Protein AF-A0A8J7N4J9-F1 (afdb_monomer_lite)

Foldseek 3Di:
DQPPDPCSVVQDPPKDWDWDAPDPDPVPDDPPRIDTPDIDDPVVVVVD

pLDDT: mean 90.57, std 9.15, range [52.69, 97.88]

Radius of gyration: 12.88 Å; chains: 1; bounding box: 28×20×37 Å

Secondary structure (DSSP, 8-state):
---S-TTTTT--TT-EEEEE---SSGGG--TT-PEEEEEE-GGGGS--

Structure (mmCIF, N/CA/C/O backbone):
data_AF-A0A8J7N4J9-F1
#
_entry.id   AF-A0A8J7N4J9-F1
#
loop_
_atom_site.group_PDB
_atom_site.id
_atom_site.type_symbol
_atom_site.label_atom_id
_atom_site.label_alt_id
_atom_site.label_comp_id
_atom_site.label_asym_id
_atom_site.label_entity_id
_atom_site.label_seq_id
_atom_site.pdbx_PDB_ins_code
_atom_site.Cartn_x
_atom_site.Cartn_y
_atom_site.Cartn_z
_atom_site.occupancy
_atom_site.B_iso_or_equiv
_atom_site.auth_seq_id
_atom_site.auth_comp_id
_atom_site.auth_asym_id
_atom_site.auth_atom_id
_atom_site.pdbx_PDB_model_num
ATOM 1 N N . ARG A 1 1 ? -1.259 -11.418 0.613 1.00 68.69 1 ARG A N 1
ATOM 2 C CA . ARG A 1 1 ? -0.066 -11.726 -0.217 1.00 68.69 1 ARG A CA 1
ATOM 3 C C . ARG A 1 1 ? 0.218 -10.491 -1.058 1.00 68.69 1 ARG A C 1
ATOM 5 O O . ARG A 1 1 ? -0.744 -9.945 -1.582 1.00 68.69 1 ARG A O 1
ATOM 12 N N . ALA A 1 2 ? 1.467 -10.030 -1.117 1.00 72.88 2 ALA A N 1
ATOM 13 C CA . ALA A 1 2 ? 1.840 -8.922 -1.995 1.00 72.88 2 ALA A CA 1
ATOM 14 C C . ALA A 1 2 ? 1.649 -9.329 -3.473 1.00 72.88 2 ALA A C 1
ATOM 16 O O . ALA A 1 2 ? 1.835 -10.514 -3.780 1.00 72.88 2 ALA A O 1
ATOM 17 N N . PRO A 1 3 ? 1.230 -8.410 -4.360 1.00 80.56 3 PRO A N 1
ATOM 18 C CA . PRO A 1 3 ? 1.141 -8.681 -5.786 1.00 80.56 3 PRO A CA 1
ATOM 19 C C . PRO A 1 3 ? 2.530 -9.024 -6.324 1.00 80.56 3 PRO A C 1
ATOM 21 O O . PRO A 1 3 ? 3.541 -8.509 -5.846 1.00 80.56 3 PRO A O 1
ATOM 24 N N . ASP A 1 4 ? 2.571 -9.918 -7.307 1.00 82.00 4 ASP A N 1
ATOM 25 C CA . ASP A 1 4 ? 3.812 -10.316 -7.973 1.00 82.00 4 ASP A CA 1
ATOM 26 C C . ASP A 1 4 ? 4.199 -9.245 -9.002 1.00 82.00 4 ASP A C 1
ATOM 28 O O . ASP A 1 4 ? 4.033 -9.418 -10.207 1.00 82.00 4 ASP A O 1
ATOM 32 N N . HIS A 1 5 ? 4.603 -8.076 -8.498 1.00 84.44 5 HIS A N 1
ATOM 33 C CA . HIS A 1 5 ? 5.007 -6.930 -9.303 1.00 84.44 5 HIS A CA 1
ATOM 34 C C . HIS A 1 5 ? 6.366 -6.411 -8.802 1.00 84.44 5 HIS A C 1
ATOM 36 O O . HIS A 1 5 ? 6.468 -6.030 -7.634 1.00 84.44 5 HIS A O 1
ATOM 42 N N . PRO A 1 6 ? 7.408 -6.336 -9.654 1.00 86.62 6 PRO A N 1
ATOM 43 C CA . PRO A 1 6 ? 8.777 -6.018 -9.227 1.00 86.62 6 PRO A CA 1
ATOM 44 C C . PRO A 1 6 ? 8.905 -4.642 -8.557 1.00 86.62 6 PRO A C 1
ATOM 46 O O . PRO A 1 6 ? 9.732 -4.458 -7.669 1.00 86.62 6 PRO A O 1
ATOM 49 N N . ASP A 1 7 ? 8.065 -3.679 -8.947 1.00 90.19 7 ASP A N 1
ATOM 50 C CA . ASP A 1 7 ? 8.031 -2.350 -8.324 1.00 90.19 7 ASP A CA 1
ATOM 51 C C . ASP A 1 7 ? 7.172 -2.244 -7.053 1.00 90.19 7 ASP A C 1
ATOM 53 O O . ASP 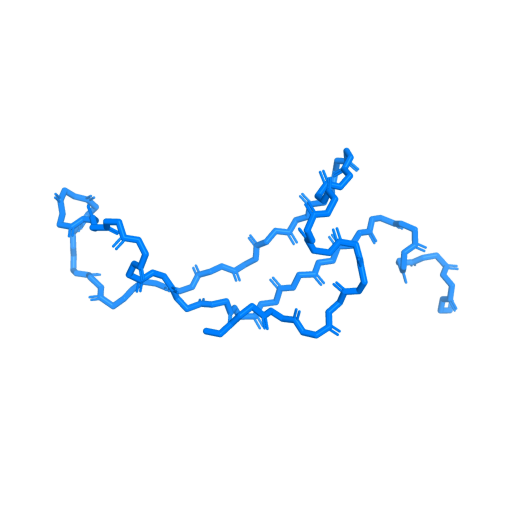A 1 7 ? 7.139 -1.165 -6.463 1.00 90.19 7 ASP A O 1
ATOM 57 N N . PHE A 1 8 ? 6.475 -3.299 -6.610 1.00 92.75 8 PHE A N 1
ATOM 58 C CA . PHE A 1 8 ? 5.578 -3.202 -5.450 1.00 92.75 8 PHE A CA 1
ATOM 59 C C . PHE A 1 8 ? 6.329 -2.795 -4.177 1.00 92.75 8 PHE A C 1
ATOM 61 O O . PHE A 1 8 ? 5.888 -1.899 -3.459 1.00 92.75 8 PHE A O 1
ATOM 68 N N . ASP A 1 9 ? 7.512 -3.373 -3.957 1.00 91.31 9 ASP A N 1
ATOM 69 C CA . ASP A 1 9 ? 8.360 -3.050 -2.804 1.00 91.31 9 ASP A CA 1
ATOM 70 C C . ASP A 1 9 ? 8.987 -1.650 -2.907 1.00 91.31 9 ASP A C 1
ATOM 72 O O . ASP A 1 9 ? 9.231 -0.995 -1.894 1.00 91.31 9 ASP A O 1
ATOM 76 N N . ARG A 1 10 ? 9.253 -1.170 -4.132 1.00 92.00 10 ARG A N 1
ATOM 77 C CA . ARG A 1 10 ? 9.824 0.168 -4.363 1.00 92.00 10 ARG A CA 1
ATOM 78 C C . ARG A 1 10 ? 8.770 1.268 -4.276 1.00 92.00 10 ARG A C 1
ATOM 80 O O . ARG A 1 10 ? 9.116 2.399 -3.949 1.00 92.00 10 ARG A O 1
ATOM 87 N N . TYR A 1 11 ? 7.528 0.939 -4.627 1.00 93.94 11 TYR A N 1
ATOM 88 C CA . TYR A 1 11 ? 6.361 1.814 -4.625 1.00 93.94 11 TYR A CA 1
ATOM 89 C C . TYR A 1 11 ? 6.666 3.211 -5.216 1.00 93.94 11 TYR A C 1
ATOM 91 O O . TYR A 1 11 ? 6.700 4.211 -4.493 1.00 93.94 11 TYR A O 1
ATOM 99 N N . PRO A 1 12 ? 6.979 3.301 -6.527 1.00 94.00 12 PRO A N 1
ATOM 100 C CA . PRO A 1 12 ? 7.420 4.548 -7.147 1.00 94.00 12 PRO A CA 1
ATOM 101 C C . PRO A 1 12 ? 6.342 5.636 -7.094 1.00 94.00 12 PRO A C 1
ATOM 103 O O . PRO A 1 12 ? 5.167 5.385 -6.824 1.00 94.00 12 PRO A O 1
ATOM 106 N N . THR A 1 13 ? 6.734 6.875 -7.391 1.00 94.56 13 THR A N 1
ATOM 107 C CA . THR A 1 13 ? 5.781 7.986 -7.465 1.00 94.56 13 THR A CA 1
ATOM 108 C C . THR A 1 13 ? 4.646 7.670 -8.436 1.00 94.56 13 THR A C 1
ATOM 110 O O . THR A 1 13 ? 4.868 7.104 -9.508 1.00 94.56 13 THR A O 1
ATOM 113 N N . LEU A 1 14 ? 3.427 8.054 -8.039 1.00 95.31 14 LEU A N 1
ATOM 114 C CA . LEU A 1 14 ? 2.179 7.791 -8.767 1.00 95.31 14 LEU A CA 1
ATOM 115 C C . LEU A 1 14 ? 1.806 6.301 -8.905 1.00 95.31 14 LEU A C 1
ATOM 117 O O . LEU A 1 14 ? 0.884 5.978 -9.653 1.00 95.31 14 LEU A O 1
ATOM 121 N N . ALA A 1 15 ? 2.468 5.393 -8.183 1.00 95.44 15 ALA A N 1
ATOM 122 C CA . ALA A 1 15 ? 1.980 4.027 -8.044 1.00 95.44 15 ALA A CA 1
ATOM 123 C C . ALA A 1 15 ? 0.613 4.013 -7.343 1.00 95.44 15 ALA A C 1
ATOM 125 O O . ALA A 1 15 ? 0.401 4.711 -6.347 1.00 95.44 15 ALA A O 1
ATOM 126 N N . THR A 1 16 ? -0.309 3.208 -7.866 1.00 95.44 16 THR A N 1
ATOM 127 C CA . THR A 1 16 ? -1.678 3.089 -7.357 1.00 95.44 16 THR A CA 1
ATOM 128 C C . THR A 1 16 ? -1.932 1.657 -6.901 1.00 95.44 16 THR A C 1
ATOM 130 O O . THR A 1 16 ? -1.739 0.720 -7.672 1.00 95.44 16 THR A O 1
ATOM 133 N N . LEU A 1 17 ? -2.371 1.499 -5.649 1.00 95.56 17 LEU A N 1
ATOM 134 C CA . LEU A 1 17 ? -2.802 0.233 -5.053 1.00 95.56 17 LEU A CA 1
ATOM 135 C C . LEU A 1 17 ? -4.320 0.249 -4.889 1.00 95.56 17 LEU A C 1
ATOM 137 O O . LEU A 1 17 ? -4.865 1.164 -4.272 1.00 95.56 17 LEU A O 1
ATOM 141 N N . ILE A 1 18 ? -4.978 -0.799 -5.374 1.00 95.25 18 ILE A N 1
ATOM 142 C CA . ILE A 1 18 ? -6.360 -1.117 -5.025 1.00 95.25 18 ILE A CA 1
ATOM 143 C C . ILE A 1 18 ? -6.318 -2.219 -3.966 1.00 95.25 18 ILE A C 1
ATOM 145 O O . ILE A 1 18 ? -5.758 -3.295 -4.194 1.00 95.25 18 ILE A O 1
ATOM 149 N N . ALA A 1 19 ? -6.892 -1.945 -2.796 1.00 95.69 19 ALA A N 1
ATOM 150 C CA . ALA A 1 19 ? -6.964 -2.888 -1.689 1.00 95.69 19 ALA A CA 1
ATOM 151 C C . ALA A 1 19 ? -8.397 -3.001 -1.168 1.00 95.69 19 ALA A C 1
ATOM 153 O O . ALA A 1 19 ? -9.060 -1.989 -0.947 1.00 95.69 19 ALA A O 1
ATOM 154 N N . ASP A 1 20 ? -8.825 -4.237 -0.936 1.00 96.69 20 ASP A N 1
ATOM 155 C CA . ASP A 1 20 ? -10.090 -4.557 -0.286 1.00 96.69 20 ASP A CA 1
ATOM 156 C C . ASP A 1 20 ? -9.859 -4.807 1.203 1.00 96.69 20 ASP A C 1
ATOM 158 O O . ASP A 1 20 ? -8.892 -5.471 1.594 1.00 96.69 20 ASP A O 1
ATOM 162 N N . PHE A 1 21 ? -10.791 -4.334 2.024 1.00 97.06 21 PHE A N 1
ATOM 163 C CA . PHE A 1 21 ? -10.849 -4.606 3.455 1.00 97.06 21 PHE A CA 1
ATOM 164 C C . PHE A 1 21 ? -12.220 -5.190 3.778 1.00 97.06 21 PHE A C 1
ATOM 166 O O . PHE A 1 21 ? -13.239 -4.604 3.421 1.00 97.06 21 PHE A O 1
ATOM 173 N N . ASP A 1 22 ? -12.238 -6.343 4.441 1.00 96.50 22 ASP A N 1
ATOM 174 C CA . ASP A 1 22 ? -13.467 -6.995 4.900 1.00 96.50 22 ASP A CA 1
ATOM 175 C C . ASP A 1 22 ? -13.904 -6.374 6.235 1.00 96.50 22 ASP A C 1
ATOM 177 O O . ASP A 1 22 ? -13.676 -6.931 7.309 1.00 96.50 22 ASP A O 1
ATOM 181 N N . ILE A 1 23 ? -14.397 -5.133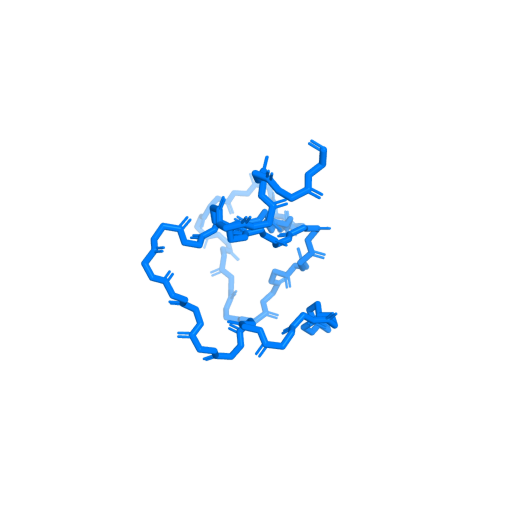 6.163 1.00 97.25 23 ILE A N 1
ATOM 182 C CA . ILE A 1 23 ? -14.815 -4.32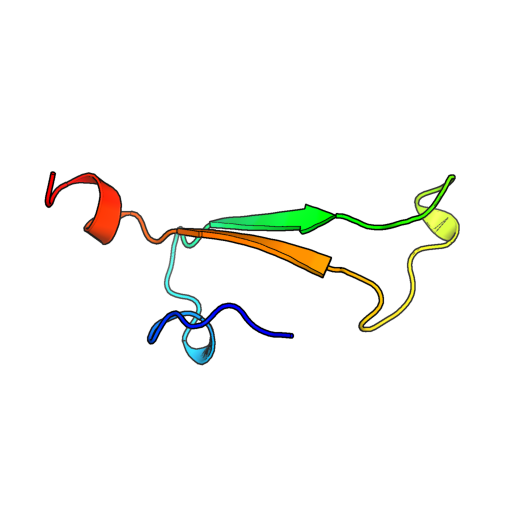3 7.311 1.00 97.25 23 ILE A CA 1
ATOM 183 C C . ILE A 1 23 ? -16.115 -3.579 6.995 1.00 97.25 23 ILE A C 1
ATOM 185 O O . ILE A 1 23 ? -16.293 -3.060 5.895 1.00 97.25 23 ILE A O 1
ATOM 189 N N . ASP A 1 24 ? -16.989 -3.467 7.992 1.00 96.81 24 ASP A N 1
ATOM 190 C CA . ASP A 1 24 ? -18.249 -2.716 7.881 1.00 96.81 24 ASP A CA 1
ATOM 191 C C . ASP A 1 24 ? -18.090 -1.226 8.241 1.00 96.81 24 ASP A C 1
ATOM 193 O O . ASP A 1 24 ? -18.960 -0.406 7.944 1.00 96.81 24 ASP A O 1
ATOM 197 N N . ASP A 1 25 ? -16.983 -0.872 8.902 1.00 97.06 25 ASP A N 1
ATOM 198 C CA . ASP A 1 25 ? -16.673 0.476 9.377 1.00 97.06 25 ASP A CA 1
ATOM 199 C C . ASP A 1 25 ? -15.170 0.769 9.279 1.00 97.06 25 ASP A C 1
ATOM 201 O O . ASP A 1 25 ? -14.328 -0.075 9.588 1.00 97.06 25 ASP A O 1
ATOM 205 N N . TRP A 1 26 ? -14.821 2.003 8.911 1.00 96.62 26 TRP A N 1
ATOM 206 C CA . TRP A 1 26 ? -13.426 2.431 8.776 1.00 96.62 26 TRP A CA 1
ATOM 207 C C . TRP A 1 26 ? -12.675 2.491 10.112 1.00 96.62 26 TRP A C 1
ATOM 209 O O . TRP A 1 26 ? -11.452 2.353 10.127 1.00 96.62 26 TRP A O 1
ATOM 219 N N . GLY A 1 27 ? -13.375 2.656 11.236 1.00 97.88 27 GLY A N 1
ATOM 220 C CA . GLY A 1 27 ? -12.789 2.575 12.573 1.00 97.88 27 GLY A CA 1
ATOM 221 C C . GLY A 1 27 ? -12.328 1.166 12.959 1.00 97.88 27 GLY A C 1
ATOM 222 O O . GLY A 1 27 ? -11.492 1.031 13.851 1.00 97.88 27 GLY A O 1
ATOM 223 N N . ALA A 1 28 ? -12.810 0.125 12.272 1.00 97.56 28 ALA A N 1
ATOM 224 C CA . ALA A 1 28 ? -12.390 -1.263 12.475 1.00 97.56 28 ALA A CA 1
ATOM 225 C C . ALA A 1 28 ? -11.109 -1.640 11.703 1.00 97.56 28 ALA A C 1
ATOM 227 O O . ALA A 1 28 ? -10.647 -2.780 11.791 1.00 97.56 28 ALA A O 1
ATOM 228 N N . LEU A 1 29 ? -10.526 -0.708 10.942 1.00 97.25 29 LEU A N 1
ATOM 229 C CA . LEU A 1 29 ? -9.348 -0.966 10.120 1.00 97.25 29 LEU A CA 1
ATOM 230 C C . LEU A 1 29 ? -8.142 -1.392 10.978 1.00 97.25 29 LEU A C 1
ATOM 232 O O . LEU A 1 29 ? -7.667 -0.647 11.835 1.00 97.25 29 LEU A O 1
ATOM 236 N N . ALA A 1 30 ? -7.610 -2.586 10.705 1.00 96.06 30 ALA A N 1
ATOM 237 C CA . ALA A 1 30 ? -6.470 -3.157 11.420 1.00 96.06 30 ALA A CA 1
ATOM 238 C C . ALA A 1 30 ? -5.211 -3.251 10.544 1.00 96.06 30 ALA A C 1
ATOM 240 O O . ALA A 1 30 ? -5.276 -3.356 9.315 1.00 96.06 30 ALA A O 1
ATOM 241 N N . TRP A 1 31 ? -4.042 -3.278 11.185 1.00 95.31 31 TRP A N 1
ATOM 242 C CA . TRP A 1 31 ? -2.767 -3.489 10.499 1.00 95.31 31 TRP A CA 1
ATOM 243 C C . TRP A 1 31 ? -2.752 -4.808 9.722 1.00 95.31 31 TRP A C 1
ATOM 245 O O . TRP A 1 31 ? -3.206 -5.834 10.221 1.00 95.31 31 TRP A O 1
ATOM 255 N N . ALA A 1 32 ? -2.198 -4.770 8.506 1.00 91.88 32 ALA A N 1
ATOM 256 C CA . ALA A 1 32 ? -2.034 -5.928 7.620 1.00 91.88 32 ALA A CA 1
ATOM 257 C C . ALA A 1 32 ? -3.330 -6.712 7.299 1.00 91.88 32 ALA A C 1
ATOM 259 O O . ALA A 1 32 ? -3.258 -7.865 6.881 1.00 91.88 32 ALA A O 1
ATOM 260 N N . SER A 1 33 ? -4.503 -6.091 7.462 1.00 94.25 33 SER A N 1
ATOM 261 C CA . SER A 1 33 ? -5.811 -6.716 7.201 1.00 94.25 33 SER A CA 1
ATOM 262 C C . SER A 1 33 ? -6.274 -6.623 5.741 1.00 94.25 33 SER A C 1
ATOM 264 O O . SER A 1 33 ? -7.179 -7.345 5.333 1.00 94.25 33 SER A O 1
ATOM 266 N N . GLY A 1 34 ? -5.650 -5.751 4.946 1.00 94.25 34 GLY A N 1
ATOM 267 C CA . GLY A 1 34 ? -6.033 -5.517 3.556 1.00 94.25 34 GLY A CA 1
ATOM 268 C C . GLY A 1 34 ? -5.609 -6.640 2.616 1.00 94.25 34 GLY A C 1
ATOM 269 O O . GLY A 1 34 ? -4.502 -7.182 2.703 1.00 94.25 34 GLY A O 1
ATOM 270 N N . ARG A 1 35 ? -6.475 -6.943 1.653 1.00 93.94 35 ARG A N 1
ATOM 271 C CA . ARG A 1 35 ? -6.174 -7.810 0.518 1.00 93.94 35 ARG A CA 1
ATOM 272 C C . ARG A 1 35 ? -5.854 -6.948 -0.693 1.00 93.94 35 ARG A C 1
ATOM 274 O O . ARG A 1 35 ? -6.674 -6.143 -1.118 1.00 93.94 35 ARG A O 1
ATOM 281 N N . VAL A 1 36 ? -4.683 -7.157 -1.285 1.00 94.50 36 VAL A N 1
ATOM 282 C CA . VAL A 1 36 ? -4.339 -6.499 -2.549 1.00 94.50 36 VAL A CA 1
ATOM 283 C C . VAL A 1 36 ? -5.233 -7.044 -3.662 1.00 94.50 36 VAL A C 1
ATOM 285 O O . VAL A 1 36 ? -5.338 -8.261 -3.836 1.00 94.50 36 VAL A O 1
ATOM 288 N N . VAL A 1 37 ? -5.896 -6.134 -4.370 1.00 94.94 37 VAL A N 1
ATOM 289 C CA . VAL A 1 37 ? -6.747 -6.421 -5.529 1.00 94.94 37 VAL A CA 1
ATOM 290 C C . VAL A 1 37 ? -5.970 -6.175 -6.811 1.00 94.94 37 VAL A C 1
ATOM 292 O O . VAL A 1 37 ? -5.949 -7.048 -7.671 1.00 94.94 37 VAL A O 1
ATOM 295 N N . ASP A 1 38 ? -5.310 -5.022 -6.905 1.00 93.50 38 ASP A N 1
ATOM 296 C CA . ASP A 1 38 ? -4.522 -4.633 -8.071 1.00 93.50 38 ASP A CA 1
ATOM 297 C C . ASP A 1 38 ? -3.427 -3.630 -7.685 1.00 93.50 38 ASP A C 1
ATOM 299 O O . ASP A 1 38 ? -3.535 -2.927 -6.677 1.00 93.50 38 ASP A O 1
ATOM 303 N N . PHE A 1 39 ? -2.373 -3.559 -8.488 1.00 94.88 39 PHE A N 1
ATOM 304 C CA . PHE A 1 39 ? -1.297 -2.592 -8.347 1.00 94.88 39 PHE A CA 1
ATOM 305 C C . PHE A 1 39 ? -0.771 -2.192 -9.720 1.00 94.88 39 PHE A C 1
ATOM 307 O O . PHE A 1 39 ? -0.370 -3.048 -10.506 1.00 94.88 39 PHE A O 1
ATOM 314 N N . ILE A 1 40 ? -0.703 -0.886 -9.973 1.00 93.38 40 ILE A N 1
ATOM 315 C CA . ILE A 1 40 ? -0.227 -0.358 -11.247 1.00 93.38 40 ILE A CA 1
ATOM 316 C C . ILE A 1 40 ? 0.718 0.823 -11.064 1.00 93.38 40 ILE A C 1
ATOM 318 O O . ILE A 1 40 ? 0.564 1.658 -10.167 1.00 93.38 40 ILE A O 1
ATOM 322 N N . VAL A 1 41 ? 1.699 0.904 -11.960 1.00 93.75 41 VAL A N 1
ATOM 323 C CA . VAL A 1 41 ? 2.605 2.045 -12.099 1.00 93.75 41 VAL A CA 1
ATOM 324 C C . VAL A 1 41 ? 2.307 2.771 -13.413 1.00 93.75 41 VAL A C 1
ATOM 326 O O . VAL A 1 41 ? 2.023 2.109 -14.410 1.00 93.75 41 VAL A O 1
ATOM 329 N N . PRO A 1 42 ? 2.421 4.111 -13.485 1.00 90.75 42 PRO A N 1
ATOM 330 C CA . PRO A 1 42 ? 2.040 4.844 -14.695 1.00 90.75 42 PRO A CA 1
ATOM 331 C C . PRO A 1 42 ? 2.800 4.423 -15.954 1.00 90.75 42 PRO A C 1
ATOM 333 O O . PRO A 1 42 ? 2.264 4.528 -17.049 1.00 90.75 42 PRO A O 1
ATOM 336 N N . ARG A 1 43 ? 4.049 3.950 -15.814 1.00 86.62 43 ARG A N 1
ATOM 337 C CA . ARG A 1 43 ? 4.848 3.463 -16.949 1.00 86.62 43 ARG A CA 1
ATOM 338 C C . ARG A 1 43 ? 4.176 2.280 -17.652 1.00 86.62 43 ARG A C 1
ATOM 340 O O . ARG A 1 43 ? 4.183 2.260 -18.872 1.00 86.62 43 ARG A O 1
ATOM 347 N N . ALA A 1 44 ? 3.566 1.367 -16.895 1.00 85.25 44 ALA A N 1
ATOM 348 C CA . ALA A 1 44 ? 2.918 0.177 -17.440 1.00 85.25 44 ALA A CA 1
ATOM 349 C C . ALA A 1 44 ? 1.671 0.501 -18.283 1.00 85.25 44 ALA A C 1
ATOM 351 O O . ALA A 1 44 ? 1.254 -0.330 -19.071 1.00 85.25 44 ALA A O 1
ATOM 352 N N . LEU A 1 45 ? 1.099 1.707 -18.154 1.00 85.19 45 LEU A N 1
ATOM 353 C CA . LEU A 1 45 ? -0.077 2.144 -18.922 1.00 85.19 45 LEU A CA 1
ATOM 354 C C . LEU A 1 45 ? 0.244 2.589 -20.357 1.00 85.19 45 LEU A C 1
ATOM 356 O O . LEU A 1 45 ? -0.674 2.835 -21.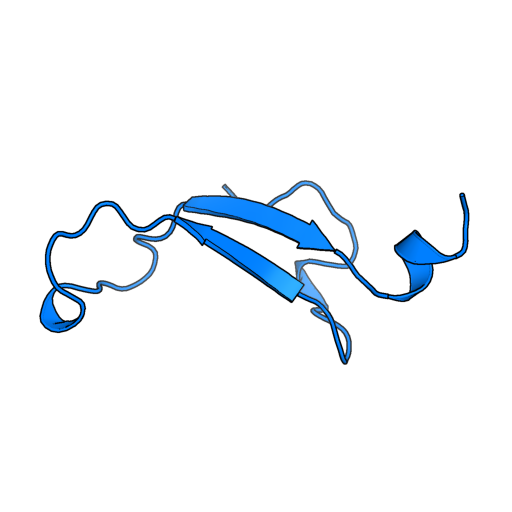132 1.00 85.19 45 LEU A O 1
ATOM 360 N N . ILE A 1 46 ? 1.521 2.815 -20.676 1.00 84.38 46 ILE A N 1
ATOM 361 C CA . ILE A 1 46 ? 1.958 3.401 -21.957 1.00 84.38 46 ILE A CA 1
ATOM 362 C C . ILE A 1 46 ? 2.540 2.324 -22.888 1.00 84.38 46 ILE A C 1
ATOM 364 O O . ILE A 1 46 ? 2.729 2.581 -24.073 1.00 84.38 46 ILE A O 1
ATOM 368 N N . ASP A 1 47 ? 2.821 1.132 -22.360 1.00 64.75 47 ASP A N 1
ATOM 369 C CA . ASP A 1 47 ? 3.470 0.038 -23.088 1.00 64.75 47 ASP A CA 1
ATOM 370 C C . ASP A 1 47 ? 2.457 -0.931 -23.760 1.00 64.75 47 ASP A C 1
ATOM 372 O O . ASP A 1 47 ? 2.866 -1.992 -24.233 1.00 64.75 47 ASP A O 1
ATOM 376 N N . ASP A 1 48 ? 1.173 -0.540 -23.842 1.00 52.69 48 ASP A N 1
ATOM 377 C CA . ASP A 1 48 ? 0.065 -1.243 -24.527 1.00 52.69 48 ASP A CA 1
ATOM 378 C C . ASP A 1 48 ? -0.256 -0.667 -25.925 1.00 52.69 48 ASP A C 1
ATOM 380 O O . ASP A 1 48 ? -0.303 0.580 -26.079 1.00 52.69 48 ASP A O 1
#

Sequence (48 aa):
RAPDHPDFDRYPTLATLIADFDIDDWGALAWASGRVVDFIVPRALIDD

=== Feature glossary ===
The record interleaves many kinds of information about one protein. Here is each kind framed as the question it answers.

Q: What does the local fold look like, residue by residue?
A: A 3Di character summarizes, for each residue, the relative orientation of the Cα frame of its nearest spatial neighbor. Because it encodes fold topology rather than chemistry, 3Di alignments detect remote structural similarity that sequence alignment misses.

Q: Which residues are in helices, strands, or loops?
A: Secondary structure is the local, repeating backbone conformation. DSSP classifies it into eight states by reading the hydrogen-bond network: three helix types (H, G, I), two β types (E, B), two non-regular types (T, S), and unstructured coil (-).

Q: How big and how compact is the whole molecule?
A: Three whole-stru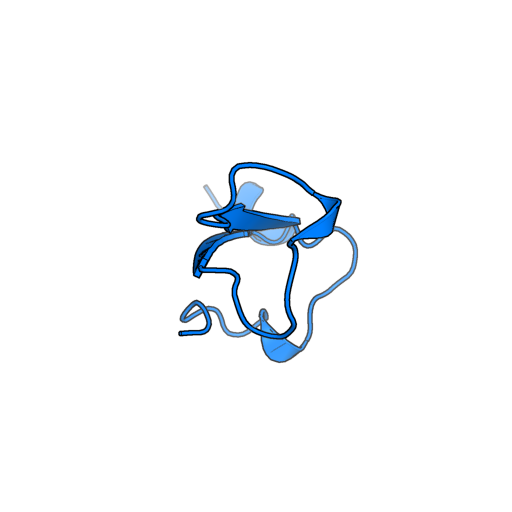cture scalars: the radius of gyration (RMS distance of Cα from centroid, in Å), the count of Cα–Cα contacts (pairs closer than 8 Å and separated by more than four residues in sequence — i.e. tertiary, not local, contacts), and the bounding-box dimensions. Together they distinguish compact globular folds fr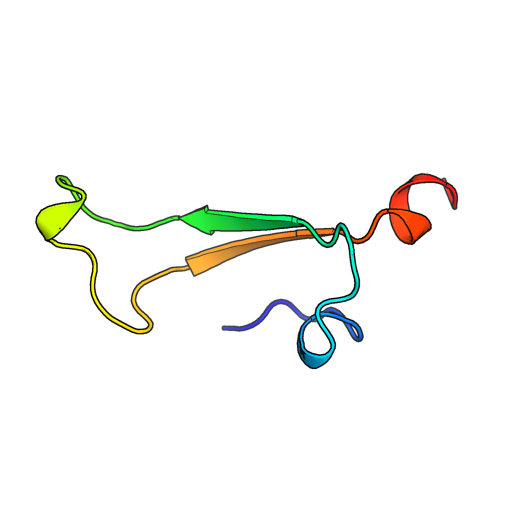om extended fibres or disordered chains.

Q: How confident is the AlphaFold model at each residue?
A: For AlphaFold models, the B-factor field carries pLDDT — the model's own estimate of local accuracy on a 0–100 scale. Regions with pLDDT<50 should be treated as essentially unmodeled; they often correspond to intrinsically disordered segments.

Q: What family and function is it annotated with?
A: Functional annotations link the protein to curated databases. InterPro entries identify conserved domains and families by matching the sequence against member-database signatures (Pfam, PROSITE, CDD, …). Gene Ontology (GO) terms describe molecular function, biological process, and cellular component in a controlled vocabulary. CATH places the structure in a hierarchical fold classification (Class/Architecture/Topology/Homologous-superfamily). The organism is the source species.

Q: What known structures does this most resemble?
A: Nearest PDB neighbors are the top structural matches found by Foldseek when searching this structure against the entire Protein Data Bank. Each hit reports a TM-score (0 to 1; >0.5 almost always implies the same fold) and an E-value. These are *structural* homologs — they may share no detectable sequence similarity.

Q: Which residues are buried vs exposed?
A: Solvent-accessible surface area (SASA) is the area in Å² traced out by the centre of a 1.4 Å probe sphere (a water molecule) rolled over the protein's van der Waals surface (Shrake–Rupley / Lee–Richards construction). Buried residues have near-zero SASA; fully exposed residues can exceed 200 Å². The total SASA scales roughly with the number of surface residues.

Q: What are the backbone torsion angles?
A: φ (phi) and ψ (psi) are the two rotatable backbone dihedrals per residue: φ is the C(i-1)–N–Cα–C torsion, ψ is the N–Cα–C–N(i+1) torsion, both in degrees on (−180°, 180°]. α-helical residues cluster near (−60°, −45°); β-strand residues near (−120°, +130°). A Ramachandran plot is simply a scatter of (φ, ψ) for every residue.

Q: Are the domains correctly placed relative to each other?
A: Predicted aligned error is AlphaFold's pairwise confidence. Unlike pLDDT (per-residue), PAE is per-residue-pair and captures whether two parts of the structure are correctly placed relative to each other. Units are ångströms of expected positional error.

Q: What if only a Cα trace is available?
A: P-SEA three-state annotation labels each residue as helix, strand, or coil based purely on the geometry of the Cα trace. It serves as a fallback when the full backbone (and thus DSSP) is unavailable.

Q: What is the amino-acid chain?
A: This is the polypeptide sequence — one letter per residue, N-terminus first. Length ranges from a few dozen residues for small domains to over a thousand for large multi-domain proteins.

Q: What do the rendered images show?
A: The six renders are orthographic views along the three Cartesian axes in both directions. Representation (cartoon, sticks, or surface) and color scheme (sequence-rainbow or by-chain) vary across proteins so the training set covers all the common visualization conventions.

Q: What do the diagnostic plots show?
A: Plot images: a contact map (which residues are close in 3D, as an N×N binary image), a Ramachandran scatter (backbone torsion angles, revealing secondary-structure composition at a glance), and — for AlphaFold structures — a PAE heatmap (pairwise prediction confidence).

Q: How mobile is each atom in the crystal?
A: B-factor (Debye–Waller factor) reflects atomic displacement in the crystal lattice. It is an experimental observable (units Å²), not a prediction; low values mean the atom is pinned down, high values mean it moves or is heterogeneous across the crystal.

Q: Where is each backbone atom in 3D?
A: The mmCIF table is the protein's shape written out atom by atom. For each backbone N, Cα, C, and carbonyl O, it records an (x, y, z) coordinate triple in Å plus the residue type, chain letter, and residue number.